Protein AF-A0A7R9M2R3-F1 (afdb_monomer_lite)

Foldseek 3Di:
DDDDVVVPDDPPNCVCLCVQVCVVVVHPCNVLSVLNVQLVVCCVVPVFSQPPHPAGDDDLDDPPDPDSLQFDWDADSVCNNDTDGCPCVCVVPVPVVVVVVVD

Sequence (103 aa):
MGCTAEMGICHASELEHVFGLPVLMHSDDMAFSESVVKMWTNFAKTGKPMDGTAFKWPRLIEAGVADPVSKIKEINPSTPDHIIEKLFAKTCDGFWRDYFNEI

InterPro domains:
  IPR002018 Carboxylesterase, type B [PF00135] (7-63)
  IPR029058 Alpha/Beta hydrolase fold [G3DSA:3.40.50.1820] (2-103)
  IPR029058 Alpha/Beta hydrolase fold [SSF53474] (6-101)

Secondary structure (DSSP, 8-state):
----GGG-SPTTTTHHHHTTHHHHHT-TTHHHHHHHHHHHHHHHHHS-TTTTSS-----S--TT-S-SGGG-EEE-TTSTT-EEESTTHHHIIIIIHHHHH--

Organism: NCBI:txid334625

Structure (mmCIF, N/CA/C/O backbone):
data_AF-A0A7R9M2R3-F1
#
_entry.id   AF-A0A7R9M2R3-F1
#
loop_
_atom_site.group_PDB
_atom_site.id
_atom_site.type_symbol
_atom_site.label_atom_id
_atom_site.label_alt_id
_atom_site.label_comp_id
_atom_site.label_asym_id
_atom_site.label_entity_id
_atom_site.label_seq_id
_atom_site.pdbx_PDB_ins_code
_atom_site.Cartn_x
_atom_site.Cartn_y
_atom_site.Cartn_z
_atom_site.occupancy
_atom_site.B_iso_or_equiv
_atom_site.auth_seq_id
_atom_site.auth_comp_id
_atom_site.auth_asym_id
_atom_site.auth_atom_id
_atom_site.pdbx_PDB_model_num
ATOM 1 N N . MET A 1 1 ? -11.401 0.914 -21.020 1.00 48.84 1 MET A N 1
ATOM 2 C CA . MET A 1 1 ? -11.941 0.981 -19.646 1.00 48.84 1 MET A CA 1
ATOM 3 C C . MET A 1 1 ? -10.745 1.250 -18.744 1.00 48.84 1 MET A C 1
ATOM 5 O O . MET A 1 1 ? -9.862 0.417 -18.722 1.00 48.84 1 MET A O 1
ATOM 9 N N . GLY A 1 2 ? -10.545 2.401 -18.118 1.00 67.12 2 GLY A N 1
ATOM 10 C CA . GLY A 1 2 ? -11.311 3.648 -18.086 1.00 67.12 2 GLY A CA 1
ATOM 11 C C . GLY A 1 2 ? -10.557 4.691 -17.255 1.00 67.12 2 GLY A C 1
ATOM 12 O O . GLY A 1 2 ? -11.165 5.352 -16.428 1.00 67.12 2 GLY A O 1
ATOM 13 N N . CYS A 1 3 ? -9.239 4.780 -17.447 1.00 62.56 3 CYS A N 1
ATOM 14 C CA . CYS A 1 3 ? -8.362 5.725 -16.774 1.00 62.56 3 CYS A CA 1
ATOM 15 C C . CYS A 1 3 ? -7.294 6.223 -17.748 1.00 62.56 3 CYS A C 1
ATOM 17 O O . CYS A 1 3 ? -6.557 5.413 -18.303 1.00 62.56 3 CYS A O 1
ATOM 19 N N . THR A 1 4 ? -7.246 7.529 -18.007 1.00 65.62 4 THR A N 1
ATOM 20 C CA . THR A 1 4 ? -6.143 8.169 -18.732 1.00 65.62 4 THR A CA 1
ATOM 21 C C . THR A 1 4 ? -5.079 8.589 -17.721 1.00 65.62 4 THR A C 1
ATOM 23 O O . THR A 1 4 ? -5.408 8.873 -16.570 1.00 65.62 4 THR A O 1
ATOM 26 N N . ALA A 1 5 ? -3.812 8.655 -18.141 1.00 62.09 5 ALA A N 1
ATOM 27 C CA . ALA A 1 5 ? -2.693 9.057 -17.279 1.00 62.09 5 ALA A CA 1
ATOM 28 C C . ALA A 1 5 ? -2.904 10.427 -16.591 1.00 62.09 5 ALA A C 1
ATOM 30 O O . ALA A 1 5 ? -2.319 10.703 -15.550 1.00 62.09 5 ALA A O 1
ATOM 31 N N . GLU A 1 6 ? -3.782 11.269 -17.140 1.00 67.44 6 GLU A N 1
ATOM 32 C CA . GLU A 1 6 ? -4.126 12.591 -16.606 1.00 67.44 6 GLU A CA 1
ATOM 33 C C . GLU A 1 6 ? -5.005 12.552 -15.343 1.00 67.44 6 GLU A C 1
ATOM 35 O O . GLU A 1 6 ? -5.083 13.548 -14.628 1.00 67.44 6 GLU A O 1
ATOM 40 N N . MET A 1 7 ? -5.656 11.423 -15.037 1.00 76.31 7 MET A N 1
ATOM 41 C CA . MET A 1 7 ? -6.524 11.283 -13.856 1.00 76.31 7 MET A CA 1
ATOM 42 C C . MET A 1 7 ? -5.781 10.800 -12.597 1.00 76.31 7 MET A C 1
ATOM 44 O O . MET A 1 7 ? -6.400 10.654 -11.543 1.00 76.31 7 MET A O 1
ATOM 48 N N . GLY A 1 8 ? -4.462 10.593 -12.682 1.00 82.00 8 GLY A N 1
ATOM 49 C CA . GLY A 1 8 ? -3.625 10.136 -11.571 1.00 82.00 8 GLY A CA 1
ATOM 50 C C . GLY A 1 8 ? -3.590 8.613 -11.403 1.00 82.00 8 GLY A C 1
ATOM 51 O O . GLY A 1 8 ? -3.741 7.864 -12.367 1.00 82.00 8 GLY A O 1
ATOM 52 N N . ILE A 1 9 ? -3.344 8.159 -10.167 1.00 84.62 9 ILE A N 1
ATOM 53 C CA . ILE A 1 9 ? -3.242 6.734 -9.812 1.00 84.62 9 ILE A CA 1
ATOM 54 C C . ILE A 1 9 ? -4.647 6.137 -9.753 1.00 84.62 9 ILE A C 1
ATOM 56 O O . ILE A 1 9 ? -5.478 6.545 -8.940 1.00 84.62 9 ILE A O 1
ATOM 60 N N . CYS A 1 10 ? -4.908 5.169 -10.622 1.00 85.38 10 CYS A N 1
ATOM 61 C CA . CYS A 1 10 ? -6.231 4.591 -10.773 1.00 85.38 10 CYS A CA 1
ATOM 62 C C . CYS A 1 10 ? -6.440 3.325 -9.957 1.00 85.38 10 CYS A C 1
ATOM 64 O O . CYS A 1 10 ? -5.507 2.681 -9.490 1.00 85.38 10 CYS A O 1
ATOM 66 N N . HIS A 1 11 ? -7.709 2.945 -9.814 1.00 88.25 11 HIS A N 1
ATOM 67 C CA . HIS A 1 11 ? -8.050 1.672 -9.205 1.00 88.25 11 HIS A CA 1
ATOM 68 C C . HIS A 1 11 ? -7.304 0.529 -9.904 1.00 88.25 11 HIS A C 1
ATOM 70 O O . HIS A 1 11 ? -7.327 0.444 -11.135 1.00 88.25 11 HIS A O 1
ATOM 76 N N . ALA A 1 12 ? -6.683 -0.337 -9.102 1.00 89.81 12 ALA A N 1
ATOM 77 C CA . ALA A 1 12 ? -5.925 -1.503 -9.536 1.00 89.81 12 ALA A CA 1
ATOM 78 C C . ALA A 1 12 ? -4.598 -1.211 -10.269 1.00 89.81 12 ALA A C 1
ATOM 80 O O . ALA A 1 12 ? -3.971 -2.150 -10.766 1.00 89.81 12 ALA A O 1
ATOM 81 N N . SER A 1 13 ? -4.121 0.040 -10.330 1.00 89.00 13 SER A N 1
ATOM 82 C CA . SER A 1 13 ? -2.805 0.341 -10.923 1.00 89.00 13 SER A CA 1
ATOM 83 C C . SER A 1 13 ? -1.640 -0.222 -10.102 1.00 89.00 13 SER A C 1
ATOM 85 O O . SER A 1 13 ? -0.530 -0.372 -10.597 1.00 89.00 13 SER A O 1
ATOM 87 N N . GLU A 1 14 ? -1.858 -0.563 -8.833 1.00 91.00 14 GLU A N 1
ATOM 88 C CA . GLU A 1 14 ? -0.847 -1.217 -8.007 1.00 91.00 14 GLU A CA 1
ATOM 89 C C . GLU A 1 14 ? -0.594 -2.675 -8.415 1.00 91.00 14 GLU A C 1
ATOM 91 O O . GLU A 1 14 ? 0.474 -3.208 -8.108 1.00 91.00 14 GLU A O 1
ATOM 96 N N . LEU A 1 15 ? -1.535 -3.332 -9.110 1.00 94.50 15 LEU A N 1
ATOM 97 C CA . LEU A 1 15 ? -1.431 -4.760 -9.429 1.00 94.50 15 LEU A CA 1
ATOM 98 C C . LEU A 1 15 ? -0.182 -5.072 -10.255 1.00 94.50 15 LEU A C 1
ATOM 100 O O . LEU A 1 15 ? 0.513 -6.043 -9.964 1.00 94.50 15 LEU A O 1
ATOM 104 N N . GLU A 1 16 ? 0.144 -4.242 -11.244 1.00 93.19 16 GLU A N 1
ATOM 105 C CA . GLU A 1 16 ? 1.338 -4.445 -12.073 1.00 93.19 16 GLU A CA 1
ATOM 106 C C . GLU A 1 16 ? 2.624 -4.443 -11.231 1.00 93.19 16 GLU A C 1
ATOM 108 O O . GLU A 1 16 ? 3.515 -5.261 -11.451 1.00 93.19 16 GLU A O 1
ATOM 113 N N . HIS A 1 17 ? 2.676 -3.607 -10.193 1.00 93.31 17 HIS A N 1
ATOM 114 C CA . HIS A 1 17 ? 3.811 -3.482 -9.288 1.00 93.31 17 HIS A CA 1
ATOM 115 C C . HIS A 1 17 ? 3.864 -4.614 -8.260 1.00 93.31 17 HIS A C 1
ATOM 117 O O . HIS A 1 17 ? 4.948 -5.132 -7.986 1.00 93.31 17 HIS A O 1
ATOM 123 N N . VAL A 1 18 ? 2.712 -5.022 -7.716 1.00 94.75 18 VAL A N 1
ATOM 124 C CA . VAL A 1 18 ? 2.593 -6.142 -6.765 1.00 94.75 18 VAL A CA 1
ATOM 125 C C . VAL A 1 18 ? 2.951 -7.474 -7.428 1.00 94.75 18 VAL A C 1
ATOM 127 O O . VAL A 1 18 ? 3.595 -8.313 -6.798 1.00 94.75 18 VAL A O 1
ATOM 130 N N . PHE A 1 19 ? 2.584 -7.662 -8.698 1.00 96.00 19 PHE A N 1
ATOM 131 C CA . PHE A 1 19 ? 2.891 -8.872 -9.468 1.00 96.00 19 PHE A CA 1
ATOM 132 C C . PHE A 1 19 ? 4.209 -8.797 -10.255 1.00 96.00 19 PHE A C 1
ATOM 134 O O . PHE A 1 19 ? 4.533 -9.729 -10.991 1.00 96.00 19 PHE A O 1
ATOM 141 N N . GLY A 1 20 ? 5.001 -7.735 -10.077 1.00 94.25 20 GLY A N 1
ATOM 142 C CA . GLY A 1 20 ? 6.362 -7.656 -10.612 1.00 94.25 20 GLY A CA 1
ATOM 143 C C . GLY A 1 20 ? 6.456 -7.429 -12.121 1.00 94.25 20 GLY A C 1
ATOM 144 O O . GLY A 1 20 ? 7.505 -7.701 -12.704 1.00 94.25 20 GLY A O 1
ATOM 145 N N . LEU A 1 21 ? 5.399 -6.946 -12.779 1.00 94.62 21 LEU A N 1
ATOM 146 C CA . LEU A 1 21 ? 5.406 -6.723 -14.227 1.00 94.62 21 LEU A CA 1
ATOM 147 C C . LEU A 1 21 ? 6.515 -5.738 -14.669 1.00 94.62 21 LEU A C 1
ATOM 149 O O . LEU A 1 21 ? 7.239 -6.082 -15.604 1.00 94.62 21 LEU A O 1
ATOM 153 N N . PRO A 1 22 ? 6.755 -4.599 -13.980 1.00 94.75 22 PRO A N 1
ATOM 154 C CA . PRO A 1 22 ? 7.901 -3.723 -14.253 1.00 94.75 22 PRO A CA 1
ATOM 155 C C . PRO A 1 22 ? 9.264 -4.424 -14.204 1.00 94.75 22 PRO A C 1
ATOM 157 O O . PRO A 1 22 ? 10.144 -4.127 -15.009 1.00 94.75 22 PRO A O 1
ATOM 160 N N . VAL A 1 23 ? 9.430 -5.393 -13.296 1.00 90.94 23 VAL A N 1
ATOM 161 C CA . VAL A 1 23 ? 10.663 -6.187 -13.167 1.00 90.94 23 VAL A CA 1
ATOM 162 C C . VAL A 1 23 ? 10.830 -7.126 -14.358 1.00 90.94 23 VAL A C 1
ATOM 164 O O . VAL A 1 23 ? 11.913 -7.210 -14.931 1.00 90.94 23 VAL A O 1
ATOM 167 N N . LEU A 1 24 ? 9.749 -7.795 -14.770 1.00 92.31 24 LEU A N 1
ATOM 168 C CA . LEU A 1 24 ? 9.746 -8.690 -15.933 1.00 92.31 24 LEU A CA 1
ATOM 169 C C . LEU A 1 24 ? 9.990 -7.945 -17.251 1.00 92.31 24 LEU A C 1
ATOM 171 O O . LEU A 1 24 ? 10.552 -8.514 -18.184 1.00 92.31 24 LEU A O 1
ATOM 175 N N . MET A 1 25 ? 9.546 -6.691 -17.334 1.00 93.88 25 MET A N 1
ATOM 176 C CA . MET A 1 25 ? 9.651 -5.862 -18.535 1.00 93.88 25 MET A CA 1
ATOM 177 C C . MET A 1 25 ? 10.871 -4.932 -18.541 1.00 93.88 25 MET A C 1
ATOM 179 O O . MET A 1 25 ? 11.086 -4.256 -19.544 1.00 93.88 25 MET A O 1
ATOM 183 N N . HIS A 1 26 ? 11.659 -4.896 -17.460 1.00 89.50 26 HIS A N 1
ATOM 184 C CA . HIS A 1 26 ? 12.755 -3.940 -17.268 1.00 89.50 26 HIS A CA 1
ATOM 185 C C . HIS A 1 26 ? 12.328 -2.481 -17.521 1.00 89.50 26 HIS A C 1
ATOM 187 O O . HIS A 1 26 ? 13.014 -1.744 -18.231 1.00 89.50 26 HIS A O 1
ATOM 193 N N . SER A 1 27 ? 11.176 -2.073 -16.981 1.00 91.94 27 SER A N 1
ATOM 194 C CA . SER A 1 27 ? 10.684 -0.698 -17.123 1.00 91.94 27 SER A CA 1
ATOM 195 C C . SER A 1 27 ? 11.318 0.255 -16.104 1.00 91.94 27 SER A C 1
ATOM 197 O O . SER A 1 27 ? 11.950 -0.171 -15.134 1.00 91.94 27 SER A O 1
ATOM 199 N N . ASP A 1 28 ? 11.103 1.557 -16.295 1.00 89.44 28 ASP A N 1
ATOM 200 C CA . ASP A 1 28 ? 11.589 2.601 -15.383 1.00 89.44 28 ASP A CA 1
ATOM 201 C C . ASP A 1 28 ? 11.042 2.442 -13.947 1.00 89.44 28 ASP A C 1
ATOM 203 O O . ASP A 1 28 ? 11.708 2.811 -12.979 1.00 89.44 28 ASP A O 1
ATOM 207 N N . ASP A 1 29 ? 9.885 1.792 -13.789 1.00 89.06 29 ASP A N 1
ATOM 208 C CA . ASP A 1 29 ? 9.246 1.525 -12.493 1.00 89.06 29 ASP A CA 1
ATOM 209 C C . ASP A 1 29 ? 9.764 0.253 -11.796 1.00 89.06 29 ASP A C 1
ATOM 211 O O . ASP A 1 29 ? 9.261 -0.140 -10.737 1.00 89.06 29 ASP A O 1
ATOM 215 N N . MET A 1 30 ? 10.783 -0.412 -12.354 1.00 92.75 30 MET A N 1
ATOM 216 C CA . MET A 1 30 ? 11.339 -1.657 -11.811 1.00 92.75 30 MET A CA 1
ATOM 217 C C . MET A 1 30 ? 11.746 -1.513 -10.341 1.00 92.75 30 MET A C 1
ATOM 219 O O . MET A 1 30 ? 11.333 -2.324 -9.515 1.00 92.75 30 MET A O 1
ATOM 223 N N . ALA A 1 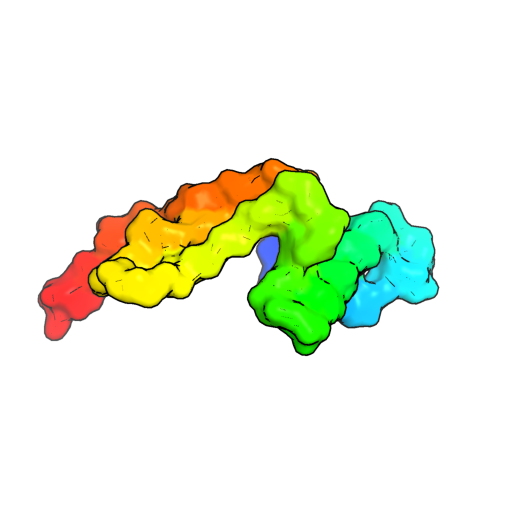31 ? 12.496 -0.464 -9.990 1.00 89.88 31 ALA A N 1
ATOM 224 C CA . ALA A 1 31 ? 12.963 -0.255 -8.617 1.00 89.88 31 ALA A CA 1
ATOM 225 C C . ALA A 1 31 ? 11.797 -0.074 -7.628 1.00 89.88 31 ALA A C 1
ATOM 227 O O . ALA A 1 31 ? 11.833 -0.572 -6.498 1.00 89.88 31 ALA A O 1
ATOM 228 N N . PHE A 1 32 ? 10.733 0.606 -8.063 1.00 88.50 32 PHE A N 1
ATOM 229 C CA . PHE A 1 32 ? 9.530 0.766 -7.259 1.00 88.50 32 PHE A CA 1
ATOM 230 C C . PHE A 1 32 ? 8.806 -0.577 -7.092 1.00 88.50 32 PHE A C 1
ATOM 232 O O . PHE A 1 32 ? 8.522 -0.979 -5.961 1.00 88.50 32 PHE A O 1
ATOM 239 N N . SER A 1 33 ? 8.601 -1.331 -8.174 1.00 92.38 33 SER A N 1
ATOM 240 C CA . SER A 1 33 ? 7.994 -2.667 -8.116 1.00 92.38 33 SER A CA 1
ATOM 241 C C . SER A 1 33 ? 8.783 -3.639 -7.229 1.00 92.38 33 SER A C 1
ATOM 243 O O . SER A 1 33 ? 8.184 -4.320 -6.396 1.00 92.38 33 SER A O 1
ATOM 245 N N . GLU A 1 34 ? 10.117 -3.655 -7.306 1.00 92.06 34 GLU A N 1
ATOM 246 C CA . GLU A 1 34 ? 10.966 -4.468 -6.422 1.00 92.06 34 GLU A CA 1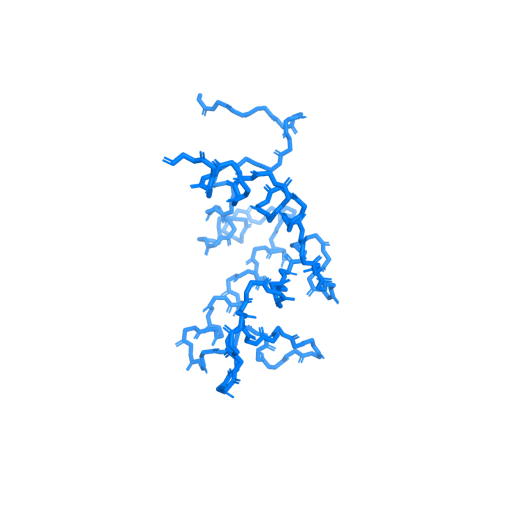
ATOM 247 C C . GLU A 1 34 ? 10.742 -4.131 -4.943 1.00 92.06 34 GLU A C 1
ATOM 249 O O . GLU A 1 34 ? 10.660 -5.029 -4.097 1.00 92.06 34 GLU A O 1
ATOM 254 N N . SER A 1 35 ? 10.601 -2.841 -4.620 1.00 89.38 35 SER A N 1
ATOM 255 C CA . SER A 1 35 ? 10.328 -2.390 -3.254 1.00 89.38 35 SER A CA 1
ATOM 256 C C . SER A 1 35 ? 8.963 -2.877 -2.750 1.00 89.38 35 SER A C 1
ATOM 258 O O . SER A 1 35 ? 8.867 -3.377 -1.624 1.00 89.38 35 SER A O 1
ATOM 260 N N . VAL A 1 36 ? 7.934 -2.837 -3.604 1.00 91.25 36 VAL A N 1
ATOM 261 C CA . VAL A 1 36 ? 6.576 -3.311 -3.301 1.00 91.25 36 VAL A CA 1
ATOM 262 C C . VAL A 1 36 ? 6.567 -4.827 -3.095 1.00 91.25 36 VAL A C 1
ATOM 264 O O . VAL A 1 36 ? 6.051 -5.310 -2.083 1.00 91.25 36 VAL A O 1
ATOM 267 N N . VAL A 1 37 ? 7.194 -5.590 -3.994 1.00 93.38 37 VAL A N 1
ATOM 268 C CA . VAL A 1 37 ? 7.305 -7.055 -3.880 1.00 93.38 37 VAL A CA 1
ATOM 269 C C . VAL A 1 37 ? 8.062 -7.446 -2.610 1.00 93.38 37 VAL A C 1
ATOM 271 O O . VAL A 1 37 ? 7.641 -8.356 -1.883 1.00 93.38 37 VAL A O 1
ATOM 274 N N . LYS A 1 38 ? 9.155 -6.744 -2.288 1.00 91.62 38 LYS A N 1
ATOM 275 C CA . LYS A 1 38 ? 9.915 -6.968 -1.053 1.00 91.62 38 LYS A CA 1
ATOM 276 C C . LYS A 1 38 ? 9.066 -6.689 0.186 1.00 91.62 38 LYS A C 1
ATOM 278 O O . LYS A 1 38 ? 9.083 -7.497 1.113 1.00 91.62 38 LYS A O 1
ATOM 283 N N . MET A 1 39 ? 8.301 -5.599 0.188 1.00 91.19 39 MET A N 1
ATOM 284 C CA . MET A 1 39 ? 7.402 -5.238 1.284 1.00 91.19 39 MET A CA 1
ATOM 285 C C . MET A 1 39 ? 6.347 -6.326 1.537 1.00 91.19 39 MET A C 1
ATOM 287 O O . MET A 1 39 ? 6.189 -6.785 2.673 1.00 91.19 39 MET A O 1
ATOM 291 N N . TRP A 1 40 ? 5.683 -6.803 0.480 1.00 93.94 40 TRP A N 1
ATOM 292 C CA . TRP A 1 40 ? 4.719 -7.907 0.568 1.00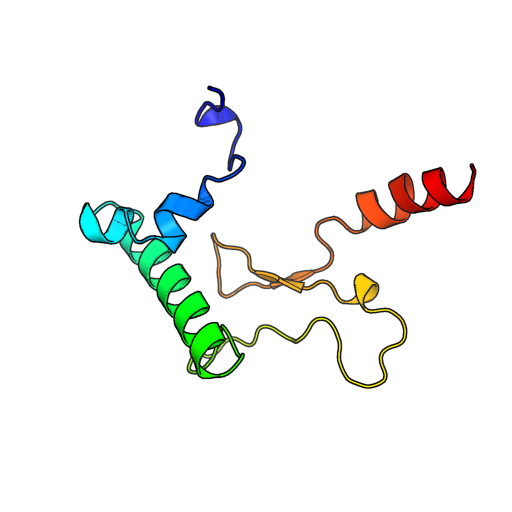 93.94 40 TRP A CA 1
ATOM 293 C C . TRP A 1 40 ? 5.364 -9.214 1.034 1.00 93.94 40 TRP A C 1
ATOM 295 O O . TRP A 1 40 ? 4.817 -9.912 1.889 1.00 93.94 40 TRP A O 1
ATOM 305 N N . THR A 1 41 ? 6.561 -9.522 0.535 1.00 94.81 41 THR A N 1
ATOM 306 C CA . THR A 1 41 ? 7.317 -10.721 0.924 1.00 94.81 41 THR A CA 1
ATOM 307 C C . THR A 1 41 ? 7.715 -10.684 2.399 1.00 94.81 41 THR A C 1
ATOM 309 O O . THR A 1 41 ? 7.587 -11.684 3.106 1.00 94.81 41 THR A O 1
ATOM 312 N N . ASN A 1 42 ? 8.185 -9.538 2.888 1.00 93.75 42 ASN A N 1
ATOM 313 C CA . ASN A 1 42 ? 8.516 -9.337 4.295 1.00 93.75 42 ASN A CA 1
ATOM 314 C C . ASN A 1 42 ? 7.279 -9.499 5.184 1.00 93.75 42 ASN A C 1
ATOM 316 O O . ASN A 1 42 ? 7.326 -10.221 6.182 1.00 93.75 42 ASN A O 1
ATOM 320 N N . PHE A 1 43 ? 6.153 -8.898 4.791 1.00 93.75 43 PHE A N 1
ATOM 321 C CA . PHE A 1 43 ? 4.892 -9.070 5.506 1.00 93.75 43 PHE A CA 1
ATOM 322 C C . PHE A 1 43 ? 4.466 -10.542 5.566 1.00 93.75 43 PHE A C 1
ATOM 324 O O . PHE A 1 43 ? 4.148 -11.032 6.647 1.00 93.75 43 PHE A O 1
ATOM 331 N N . ALA A 1 44 ? 4.545 -11.273 4.453 1.00 96.00 44 ALA A N 1
ATOM 332 C CA . ALA A 1 44 ? 4.227 -12.699 4.419 1.00 96.00 44 ALA A CA 1
ATOM 333 C C . ALA A 1 44 ? 5.145 -13.542 5.325 1.00 96.00 44 ALA A C 1
ATOM 335 O O . ALA A 1 44 ? 4.688 -14.500 5.946 1.00 96.00 44 ALA A O 1
ATOM 336 N N . LYS A 1 45 ? 6.434 -13.188 5.429 1.00 95.38 45 LYS A N 1
ATOM 337 C CA . LYS A 1 45 ? 7.416 -13.915 6.252 1.00 95.38 45 LYS A CA 1
ATOM 338 C C . LYS A 1 45 ? 7.280 -13.639 7.748 1.00 95.38 45 LYS A C 1
ATOM 340 O O . LYS A 1 45 ? 7.425 -14.563 8.545 1.00 95.38 45 LYS A O 1
ATOM 345 N N . THR A 1 46 ? 7.090 -12.379 8.142 1.00 93.06 46 THR A N 1
ATOM 346 C CA . THR A 1 46 ? 7.264 -11.952 9.546 1.00 93.06 46 THR A CA 1
ATOM 347 C C . THR A 1 46 ? 6.109 -11.123 10.102 1.00 93.06 46 THR A C 1
ATOM 349 O O . THR A 1 46 ? 6.132 -10.742 11.275 1.00 93.06 46 THR A O 1
ATOM 352 N N . GLY A 1 47 ? 5.106 -10.801 9.283 1.00 90.50 47 GLY A N 1
ATOM 353 C CA . GLY A 1 47 ? 4.051 -9.847 9.626 1.00 90.50 47 GLY A CA 1
ATOM 354 C C . GLY A 1 47 ? 4.542 -8.398 9.725 1.00 90.50 47 GLY A C 1
ATOM 355 O O . GLY A 1 47 ? 3.805 -7.541 10.212 1.00 90.50 47 GLY A O 1
ATOM 356 N N . LYS A 1 48 ? 5.782 -8.106 9.300 1.00 89.75 48 LYS A N 1
ATOM 357 C CA . LYS A 1 48 ? 6.392 -6.770 9.350 1.00 89.75 48 LYS A CA 1
ATOM 358 C C . LYS A 1 48 ? 6.843 -6.353 7.943 1.00 89.75 48 LYS A C 1
ATOM 360 O O . LYS A 1 48 ? 7.895 -6.794 7.496 1.00 89.75 48 LYS A O 1
ATOM 365 N N . PRO A 1 49 ? 6.095 -5.488 7.240 1.00 89.44 49 PRO A N 1
ATOM 366 C CA . PRO A 1 49 ? 6.376 -5.157 5.837 1.00 89.44 49 PRO A CA 1
ATOM 367 C C . PRO A 1 49 ? 7.738 -4.465 5.636 1.00 89.44 49 PRO A C 1
ATOM 369 O O . PRO A 1 49 ? 8.442 -4.725 4.664 1.00 89.44 49 PRO A O 1
ATOM 372 N N . MET A 1 50 ? 8.158 -3.644 6.603 1.00 87.06 50 MET A N 1
ATOM 373 C CA . MET A 1 50 ? 9.399 -2.857 6.542 1.00 87.06 50 MET A CA 1
ATOM 374 C C . MET A 1 50 ? 10.590 -3.521 7.256 1.00 87.06 50 MET A C 1
ATOM 376 O O . MET A 1 50 ? 11.553 -2.845 7.626 1.00 87.06 50 MET A O 1
ATOM 380 N N . ASP A 1 51 ? 10.529 -4.837 7.484 1.00 85.38 51 ASP A N 1
ATOM 381 C CA . ASP A 1 51 ? 11.593 -5.571 8.174 1.00 85.38 51 ASP A CA 1
ATOM 382 C C . ASP A 1 51 ? 12.932 -5.475 7.420 1.00 85.38 51 ASP A C 1
ATOM 384 O O . ASP A 1 51 ? 12.993 -5.611 6.193 1.00 85.38 51 ASP A O 1
ATOM 388 N N . GLY A 1 52 ? 14.010 -5.197 8.155 1.00 78.12 52 GLY A N 1
ATOM 389 C CA . GLY A 1 52 ? 15.340 -4.969 7.580 1.00 78.12 52 GLY A CA 1
ATOM 390 C C . GLY A 1 52 ? 15.534 -3.622 6.865 1.00 78.12 52 GLY A C 1
ATOM 391 O O . GLY A 1 5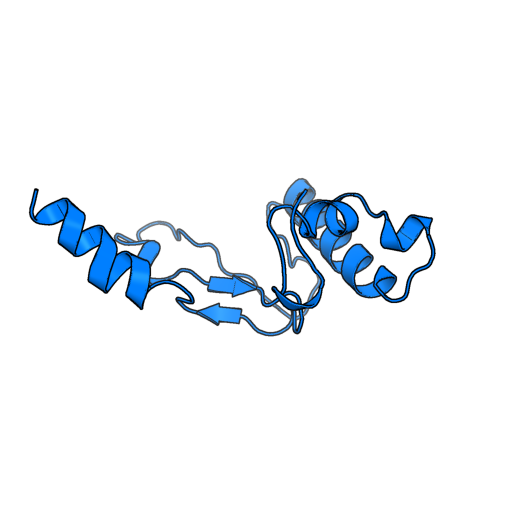2 ? 16.515 -3.467 6.140 1.00 78.12 52 GLY A O 1
ATOM 392 N N . THR A 1 53 ? 14.635 -2.650 7.049 1.00 78.88 53 THR A N 1
ATOM 393 C CA . THR A 1 53 ? 14.823 -1.262 6.583 1.00 78.88 53 THR A CA 1
ATOM 394 C C . THR A 1 53 ? 15.016 -0.302 7.764 1.00 78.88 53 THR A C 1
ATOM 396 O O . THR A 1 53 ? 14.675 -0.626 8.902 1.00 78.88 53 THR A O 1
ATOM 399 N N . ALA A 1 54 ? 15.564 0.892 7.510 1.00 78.00 54 ALA A N 1
ATOM 400 C CA . ALA A 1 54 ? 15.683 1.940 8.533 1.00 78.00 54 ALA A CA 1
ATOM 401 C C . ALA A 1 54 ? 14.318 2.525 8.950 1.00 78.00 54 ALA A C 1
ATOM 403 O O . ALA A 1 54 ? 14.200 3.160 9.998 1.00 78.00 54 ALA A O 1
ATOM 404 N N . PHE A 1 55 ? 13.288 2.299 8.137 1.00 76.62 55 PHE A N 1
ATOM 405 C CA . PHE A 1 55 ? 11.955 2.846 8.309 1.00 76.62 55 PHE A CA 1
ATOM 406 C C . PHE A 1 55 ? 11.021 1.836 8.983 1.00 76.62 55 PHE A C 1
ATOM 408 O O . PHE A 1 55 ? 11.100 0.631 8.753 1.00 76.62 55 PHE A O 1
ATOM 415 N N . LYS A 1 56 ? 10.111 2.316 9.833 1.00 80.06 56 LYS A N 1
ATOM 416 C CA . LYS A 1 56 ? 9.151 1.463 10.547 1.00 80.06 56 LYS A CA 1
ATOM 417 C C . LYS A 1 56 ? 7.734 1.873 10.189 1.00 80.06 56 LYS A C 1
ATOM 419 O O . LYS A 1 56 ? 7.322 2.974 10.529 1.00 80.06 56 LYS A O 1
ATOM 424 N N . TRP A 1 57 ? 6.974 0.954 9.597 1.00 81.69 57 TRP A N 1
ATOM 425 C CA . TRP A 1 57 ? 5.527 1.104 9.455 1.00 81.69 57 TRP A CA 1
ATOM 426 C C . TRP A 1 57 ? 4.849 0.618 10.747 1.00 81.69 57 TRP A C 1
ATOM 428 O O . TRP A 1 57 ? 4.908 -0.582 11.041 1.00 81.69 57 TRP A O 1
ATOM 438 N N . PRO A 1 58 ? 4.279 1.515 11.577 1.00 79.19 58 PRO A N 1
ATOM 439 C CA . PRO A 1 58 ? 3.639 1.107 12.820 1.00 79.19 58 PRO A CA 1
ATOM 440 C C . PRO A 1 58 ? 2.370 0.297 12.560 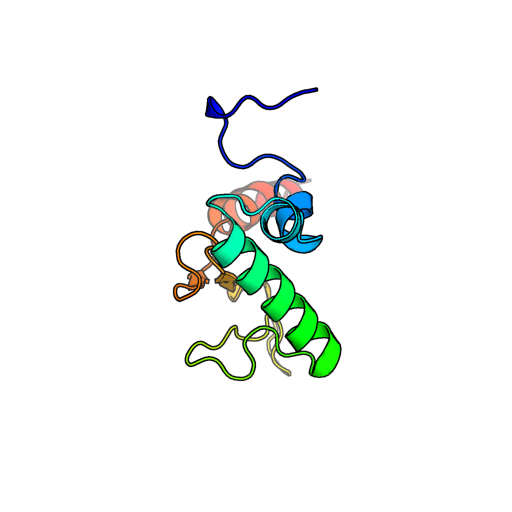1.00 79.19 58 PRO A C 1
ATOM 442 O O . PRO A 1 58 ? 1.689 0.469 11.551 1.00 79.19 58 PRO A O 1
ATOM 445 N N . ARG A 1 59 ? 2.033 -0.575 13.514 1.00 79.81 59 ARG A N 1
ATOM 446 C CA . ARG A 1 59 ? 0.760 -1.297 13.495 1.00 79.81 59 ARG A CA 1
ATOM 447 C C . ARG A 1 59 ? -0.396 -0.324 13.706 1.00 79.81 59 ARG A C 1
ATOM 449 O O . ARG A 1 59 ? -0.311 0.554 14.558 1.00 79.81 59 ARG A O 1
ATOM 456 N N . LEU A 1 60 ? -1.483 -0.545 12.969 1.00 75.06 60 LEU A N 1
ATOM 457 C CA . LEU A 1 60 ? -2.711 0.240 13.099 1.00 75.06 60 LEU A CA 1
ATOM 458 C C . LEU A 1 60 ? -3.358 0.059 14.481 1.00 75.06 60 LEU A C 1
ATOM 460 O O . LEU A 1 60 ? -3.763 1.027 15.116 1.00 75.06 60 LEU A O 1
ATOM 464 N N . ILE A 1 61 ? -3.415 -1.187 14.959 1.00 72.12 61 ILE A N 1
ATOM 465 C CA . ILE A 1 61 ? -3.926 -1.534 16.286 1.00 72.12 61 ILE A CA 1
ATOM 466 C C . ILE A 1 61 ? -2.743 -1.976 17.148 1.00 72.12 61 ILE A C 1
ATOM 468 O O . ILE A 1 61 ? -2.103 -2.996 16.877 1.00 72.12 61 ILE A O 1
ATOM 472 N N . GLU A 1 62 ? -2.465 -1.220 18.205 1.00 65.88 62 GLU A N 1
ATOM 473 C CA . GLU A 1 62 ? -1.638 -1.681 19.321 1.00 65.88 62 GLU A CA 1
ATOM 4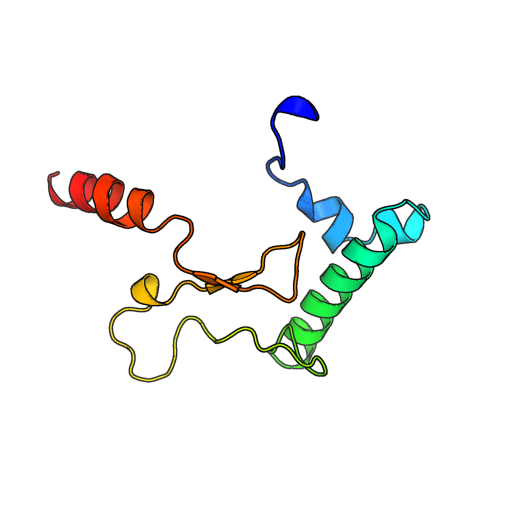74 C C . GLU A 1 62 ? -2.560 -2.217 20.422 1.00 65.88 62 GLU A C 1
ATOM 476 O O . GLU A 1 62 ? -3.658 -1.696 20.630 1.00 65.88 62 GLU A O 1
ATOM 481 N N . ALA A 1 63 ? -2.140 -3.277 21.120 1.00 57.41 63 ALA A N 1
ATOM 482 C CA . ALA A 1 63 ? -2.928 -3.853 22.206 1.00 57.41 63 ALA A CA 1
ATOM 483 C C . ALA A 1 63 ? -3.261 -2.770 23.251 1.00 57.41 63 ALA A C 1
ATOM 485 O O . ALA A 1 63 ? -2.357 -2.141 23.798 1.00 57.41 63 ALA A O 1
ATOM 486 N N . GLY A 1 64 ? -4.556 -2.550 23.505 1.00 58.31 64 GLY A N 1
ATOM 487 C CA . GLY A 1 64 ? -5.046 -1.545 24.456 1.00 58.31 64 GLY A CA 1
ATOM 488 C C . GLY A 1 64 ? -5.408 -0.173 23.866 1.00 58.31 64 GLY A C 1
ATOM 489 O O . GLY A 1 64 ? -5.743 0.726 24.632 1.00 58.31 64 GLY A O 1
ATOM 490 N N . VAL A 1 65 ? -5.373 0.019 22.540 1.00 60.47 65 VAL A N 1
ATOM 491 C CA . VAL A 1 65 ? -5.829 1.271 21.900 1.00 60.47 65 VAL A CA 1
ATOM 492 C C . VAL A 1 65 ? -7.321 1.189 21.558 1.00 60.47 65 VAL A C 1
ATOM 494 O O . VAL A 1 65 ? -7.728 0.346 20.765 1.00 60.47 65 VAL A O 1
ATOM 497 N N . ALA A 1 66 ? -8.123 2.078 22.155 1.00 57.03 66 ALA A N 1
ATOM 498 C CA . ALA A 1 66 ? -9.585 2.097 22.033 1.00 57.03 66 ALA A CA 1
ATOM 499 C C . ALA A 1 66 ? -10.115 2.633 20.686 1.00 57.03 66 ALA A C 1
ATOM 501 O O . ALA A 1 66 ? -11.240 2.312 20.320 1.00 57.03 66 ALA A O 1
ATOM 502 N N . ASP A 1 67 ? -9.320 3.414 19.943 1.00 62.47 67 ASP A N 1
ATOM 503 C CA . ASP A 1 67 ? -9.698 3.945 18.626 1.00 62.47 67 ASP A CA 1
ATOM 504 C C . ASP A 1 67 ? -8.534 3.844 17.617 1.00 62.47 67 ASP A C 1
ATOM 506 O O . ASP A 1 67 ? -7.610 4.671 17.637 1.00 62.47 67 ASP A O 1
ATOM 510 N N . PRO A 1 68 ? -8.557 2.841 16.724 1.00 61.16 68 PRO A N 1
ATOM 511 C CA . PRO A 1 68 ? -7.513 2.641 15.727 1.00 61.16 68 PRO A CA 1
ATOM 512 C C . PRO A 1 68 ? -7.572 3.611 14.540 1.00 61.16 68 PRO A C 1
ATOM 514 O O . PRO A 1 68 ? -6.560 3.782 13.857 1.00 61.16 68 PRO A O 1
ATOM 517 N N . VAL A 1 69 ? -8.697 4.292 14.302 1.00 59.84 69 VAL A N 1
ATOM 518 C CA . VAL A 1 69 ? -8.854 5.217 13.163 1.00 59.84 69 VAL A CA 1
ATOM 519 C C . VAL A 1 69 ? -8.018 6.481 13.376 1.00 59.84 69 VAL A C 1
ATOM 521 O O . VAL A 1 69 ? -7.379 6.988 12.451 1.00 59.84 69 VAL A O 1
ATOM 524 N N . SER A 1 70 ? -7.895 6.921 14.631 1.00 58.50 70 SER A N 1
ATOM 525 C CA . SER A 1 70 ? -7.051 8.054 15.033 1.00 58.50 70 SER A CA 1
ATOM 526 C C . SER A 1 70 ? -5.547 7.876 14.746 1.00 58.50 70 SER A C 1
ATOM 528 O O . SER A 1 70 ? -4.789 8.842 14.882 1.00 58.50 70 SER A O 1
ATOM 530 N N . LYS A 1 71 ? -5.107 6.677 14.338 1.00 64.12 71 LYS A N 1
ATOM 531 C CA . LYS A 1 71 ? -3.702 6.322 14.089 1.00 64.12 71 LYS A CA 1
ATOM 532 C C . LYS A 1 71 ? -3.439 5.769 12.684 1.00 64.12 71 LYS A C 1
ATOM 534 O O . LYS A 1 71 ? -2.389 5.159 12.485 1.00 64.12 71 LYS A O 1
ATOM 539 N N . ILE A 1 72 ? -4.337 5.965 11.712 1.00 69.38 72 ILE A N 1
ATOM 540 C CA . ILE A 1 72 ? -4.079 5.529 10.330 1.00 69.38 72 ILE A CA 1
ATOM 541 C C . ILE A 1 72 ? -2.806 6.210 9.808 1.00 69.38 72 ILE A C 1
ATOM 543 O O . ILE A 1 72 ? -2.720 7.437 9.708 1.00 69.38 72 ILE A O 1
ATOM 547 N N . LYS A 1 73 ? -1.811 5.369 9.522 1.00 74.94 73 LYS A N 1
ATOM 548 C CA . LYS A 1 73 ? -0.497 5.719 8.993 1.00 74.94 73 LYS A CA 1
ATOM 549 C C . LYS A 1 73 ? -0.309 4.945 7.699 1.00 74.94 73 LYS A C 1
ATOM 551 O O . LYS A 1 73 ? -0.239 3.716 7.723 1.00 74.94 73 LYS A O 1
ATOM 556 N N . GLU A 1 74 ? -0.261 5.661 6.592 1.00 78.56 74 GLU A N 1
ATOM 557 C CA . GLU A 1 74 ? -0.160 5.124 5.239 1.00 78.56 74 GLU A CA 1
ATOM 558 C C . GLU A 1 74 ? 1.258 5.352 4.712 1.00 78.56 74 GLU A C 1
ATOM 560 O O . GLU A 1 74 ? 1.916 6.328 5.074 1.00 78.56 74 GLU A O 1
ATOM 565 N N . ILE A 1 75 ? 1.757 4.447 3.873 1.00 73.00 75 ILE A N 1
ATOM 566 C CA . ILE A 1 75 ? 3.030 4.659 3.178 1.00 73.00 75 ILE A CA 1
ATOM 567 C C . ILE A 1 75 ? 2.755 5.484 1.928 1.00 73.00 75 ILE A C 1
ATOM 569 O O . ILE A 1 75 ? 1.848 5.155 1.165 1.00 73.00 75 ILE A O 1
ATOM 573 N N . ASN A 1 76 ? 3.564 6.518 1.692 1.00 75.00 76 ASN A N 1
ATOM 574 C CA . ASN A 1 76 ? 3.592 7.170 0.391 1.00 75.00 76 ASN A CA 1
ATOM 575 C C . ASN A 1 76 ? 4.407 6.308 -0.593 1.00 75.00 76 ASN A C 1
ATOM 577 O O . ASN A 1 76 ? 5.618 6.192 -0.409 1.00 75.00 76 ASN A O 1
ATOM 581 N N . PRO A 1 77 ? 3.808 5.718 -1.640 1.00 67.31 77 PRO A N 1
ATOM 582 C CA . PRO A 1 77 ? 4.552 4.899 -2.596 1.00 67.31 77 PRO A CA 1
ATOM 583 C C . PRO A 1 77 ? 5.615 5.692 -3.375 1.00 67.31 77 PRO A C 1
ATOM 585 O O . PRO A 1 77 ? 6.644 5.125 -3.729 1.00 67.31 77 PRO A O 1
ATOM 588 N N . SER A 1 78 ? 5.422 6.999 -3.585 1.00 67.56 78 SER A N 1
ATOM 589 C CA . SER A 1 78 ? 6.392 7.854 -4.287 1.00 67.56 78 SER A CA 1
ATOM 590 C C . SER A 1 78 ? 7.590 8.251 -3.416 1.00 67.56 78 SER A C 1
ATOM 592 O O . SER A 1 78 ? 8.637 8.626 -3.936 1.00 67.56 78 SER A O 1
ATOM 594 N N . THR A 1 79 ? 7.442 8.176 -2.091 1.00 67.88 79 THR A N 1
ATOM 595 C CA . THR A 1 79 ? 8.495 8.437 -1.097 1.00 67.88 79 THR A CA 1
ATOM 596 C C . THR A 1 79 ? 8.323 7.450 0.067 1.00 67.88 79 THR A C 1
ATOM 598 O O . THR A 1 79 ? 7.761 7.815 1.104 1.00 67.88 79 THR A O 1
ATOM 601 N N . PRO A 1 80 ? 8.728 6.177 -0.097 1.00 60.94 80 PRO A N 1
ATOM 602 C CA . PRO A 1 80 ? 8.431 5.103 0.862 1.00 60.94 80 PRO A CA 1
ATOM 603 C C . PRO A 1 80 ? 9.125 5.263 2.226 1.00 60.94 80 PRO A C 1
ATOM 605 O O . PRO A 1 80 ? 8.860 4.501 3.155 1.00 60.94 80 PRO A O 1
ATOM 608 N N . ASP A 1 81 ? 9.996 6.262 2.362 1.00 66.06 81 ASP A N 1
ATOM 609 C CA . ASP A 1 81 ? 10.588 6.752 3.607 1.00 66.06 81 ASP A CA 1
ATOM 610 C C . ASP A 1 81 ? 9.702 7.768 4.358 1.00 66.06 81 ASP A C 1
ATOM 612 O O . ASP A 1 81 ? 10.077 8.224 5.440 1.00 66.06 81 ASP A O 1
ATOM 616 N N . HIS A 1 82 ? 8.521 8.103 3.829 1.00 69.50 82 HIS A N 1
ATOM 617 C CA . HIS A 1 82 ? 7.568 9.025 4.440 1.00 69.50 82 HIS A CA 1
ATOM 618 C C . HIS A 1 82 ? 6.248 8.324 4.775 1.00 69.50 82 HIS A C 1
ATOM 620 O O . HIS A 1 82 ? 5.587 7.723 3.925 1.00 69.50 82 HIS A O 1
ATOM 626 N N . ILE A 1 83 ? 5.841 8.446 6.041 1.00 73.56 83 ILE A N 1
ATOM 627 C CA . ILE A 1 83 ? 4.497 8.082 6.492 1.00 73.56 83 ILE A CA 1
ATOM 628 C C . ILE A 1 83 ? 3.576 9.273 6.260 1.00 73.56 83 ILE A C 1
ATOM 630 O O . ILE A 1 83 ? 3.865 10.378 6.720 1.00 73.56 83 ILE A O 1
ATOM 634 N N . ILE A 1 84 ? 2.438 9.027 5.626 1.00 80.12 84 ILE A N 1
ATOM 635 C CA . ILE A 1 84 ? 1.317 9.957 5.600 1.00 80.12 84 ILE A CA 1
ATOM 636 C C . ILE A 1 84 ? 0.395 9.601 6.761 1.00 80.12 84 ILE A C 1
ATOM 638 O O . ILE A 1 84 ? -0.031 8.457 6.915 1.00 80.12 84 ILE A O 1
ATOM 642 N N . GLU A 1 85 ? 0.081 10.580 7.600 1.00 79.25 85 GLU A N 1
ATOM 643 C CA . GLU A 1 85 ? -0.868 10.393 8.692 1.00 79.25 85 GLU A CA 1
ATOM 644 C C . GLU A 1 85 ? -2.243 10.904 8.269 1.00 79.25 85 GLU A C 1
ATOM 646 O O . GLU A 1 85 ? -2.365 12.030 7.783 1.00 79.25 85 GLU A O 1
ATOM 651 N N . LYS A 1 86 ? -3.287 10.099 8.505 1.00 75.88 86 LYS A N 1
ATOM 652 C CA . LYS A 1 86 ? -4.689 10.539 8.421 1.00 75.88 86 LYS A CA 1
ATOM 653 C C . LYS A 1 86 ? -5.102 11.131 7.060 1.00 75.88 86 LYS A C 1
ATOM 655 O O . LYS A 1 86 ? -5.904 12.066 7.034 1.00 75.88 86 LYS A O 1
ATOM 660 N N . LEU A 1 87 ? -4.615 10.576 5.942 1.00 83.00 87 LEU A N 1
ATOM 661 C CA . LEU A 1 87 ? -4.836 11.124 4.592 1.00 83.00 87 LEU A CA 1
ATOM 662 C C . LEU A 1 87 ? -6.319 11.407 4.302 1.00 83.00 87 LEU A C 1
ATOM 664 O O . LEU A 1 87 ? -6.672 12.479 3.813 1.00 83.00 87 LEU A O 1
ATOM 668 N N . PHE A 1 88 ? -7.194 10.475 4.681 1.00 83.69 88 PHE A N 1
ATOM 669 C CA . PHE A 1 88 ? -8.635 10.584 4.453 1.00 83.69 88 PHE A CA 1
ATOM 670 C C . PHE A 1 88 ? -9.445 10.958 5.695 1.00 83.69 88 PHE A C 1
ATOM 672 O O . PHE A 1 88 ? -10.673 10.984 5.623 1.00 83.69 88 PHE A O 1
ATOM 679 N N . ALA A 1 89 ? -8.802 11.292 6.822 1.00 82.19 89 ALA A N 1
ATOM 680 C CA . ALA A 1 89 ? -9.520 11.493 8.080 1.00 82.19 89 ALA A CA 1
ATOM 681 C C . ALA A 1 89 ? -10.585 12.584 7.960 1.00 82.19 89 ALA A C 1
ATOM 683 O O . ALA A 1 89 ? -11.714 12.351 8.349 1.00 82.19 89 ALA A O 1
ATOM 684 N N . LYS A 1 90 ? -10.298 13.735 7.338 1.00 84.12 90 LYS A N 1
ATOM 685 C CA . LYS A 1 90 ? -11.309 14.798 7.179 1.00 84.12 90 LYS A CA 1
ATOM 686 C C . LYS A 1 90 ? -12.582 14.306 6.472 1.00 84.12 90 LYS A C 1
ATOM 688 O O . LYS A 1 90 ? -13.677 14.678 6.875 1.00 84.12 90 LYS A O 1
ATOM 693 N N . THR A 1 91 ? -12.436 13.475 5.442 1.00 88.56 91 THR A N 1
ATOM 694 C CA . THR A 1 91 ? -13.558 12.956 4.647 1.00 88.56 91 THR A CA 1
ATOM 695 C C . THR A 1 91 ? -14.287 11.823 5.367 1.00 88.56 91 THR A C 1
ATOM 697 O O . THR A 1 91 ? -15.516 11.803 5.400 1.00 88.56 91 THR A O 1
ATOM 700 N N . CYS A 1 92 ? -13.551 10.879 5.956 1.00 84.81 92 CYS A N 1
ATOM 701 C CA . CYS A 1 92 ? -14.140 9.765 6.699 1.00 84.81 92 CYS A CA 1
ATOM 702 C C . CYS A 1 92 ? -14.835 10.250 7.976 1.00 84.81 92 CYS A C 1
ATOM 704 O O . CYS A 1 92 ? -15.988 9.906 8.220 1.00 84.81 92 CYS A O 1
ATOM 706 N N . ASP A 1 93 ? -14.146 11.076 8.759 1.00 81.62 93 ASP A N 1
ATOM 707 C CA . ASP A 1 93 ? -14.519 11.424 10.126 1.00 81.62 93 ASP A CA 1
ATOM 708 C C . ASP A 1 93 ? -15.399 12.658 10.229 1.00 81.62 93 ASP A C 1
ATOM 710 O O . ASP A 1 93 ? -16.213 12.709 11.140 1.00 81.62 93 ASP A O 1
ATOM 714 N N . GLY A 1 94 ? -15.198 13.640 9.346 1.00 81.12 94 GLY A N 1
ATOM 715 C CA . GLY A 1 94 ? -15.902 14.926 9.374 1.00 81.12 94 GLY A CA 1
ATOM 716 C C . GLY A 1 94 ? -16.973 15.077 8.297 1.00 81.12 94 GLY A C 1
ATOM 717 O O . GLY A 1 94 ? -17.486 16.175 8.101 1.00 81.12 94 GLY A O 1
ATOM 718 N N . PHE A 1 95 ? -17.256 14.014 7.540 1.00 88.94 95 PHE A N 1
ATOM 719 C CA . PHE A 1 95 ? -18.377 13.993 6.605 1.00 88.94 95 PHE A CA 1
ATOM 720 C C . PHE A 1 95 ? -19.124 12.669 6.668 1.00 88.94 95 PHE A C 1
ATOM 722 O O . PHE A 1 95 ? -20.267 12.646 7.107 1.00 88.94 95 PHE A O 1
ATOM 729 N N . TRP A 1 96 ? -18.499 11.558 6.262 1.00 90.31 96 TRP A N 1
ATOM 730 C CA . TRP A 1 96 ? -19.232 10.295 6.135 1.00 90.31 96 TRP A CA 1
ATOM 731 C C . TRP A 1 96 ? -19.718 9.765 7.478 1.00 90.31 96 TRP A C 1
ATOM 733 O O . TRP A 1 96 ? -20.885 9.407 7.597 1.00 90.31 96 TRP A O 1
ATOM 743 N N . ARG A 1 97 ? -18.853 9.730 8.494 1.00 86.44 97 ARG A N 1
ATOM 744 C CA . ARG A 1 97 ? -19.244 9.250 9.821 1.00 86.44 97 ARG A CA 1
ATOM 745 C C . ARG A 1 97 ? -20.344 10.112 10.436 1.00 86.44 97 ARG A C 1
ATOM 747 O O . ARG A 1 97 ? -21.280 9.556 10.992 1.00 86.44 97 ARG A O 1
ATOM 754 N N . ASP A 1 98 ? -20.241 11.431 10.309 1.00 89.19 98 ASP A N 1
ATOM 755 C CA . ASP A 1 98 ? -21.264 12.353 10.807 1.00 89.19 98 ASP A CA 1
ATOM 756 C C . ASP A 1 98 ? -22.591 12.128 10.070 1.00 89.19 98 ASP A C 1
ATOM 758 O O . ASP A 1 98 ? -23.602 11.863 10.711 1.00 89.19 98 ASP A O 1
ATOM 762 N N . TYR A 1 99 ? -22.561 12.078 8.734 1.00 90.31 99 TYR A N 1
ATOM 763 C CA . TYR A 1 99 ? -23.730 11.790 7.900 1.00 90.31 99 TYR A CA 1
ATOM 764 C C . TYR A 1 99 ? -24.438 10.489 8.298 1.00 90.31 99 TYR A C 1
ATOM 766 O O . TYR A 1 99 ? -25.655 10.471 8.438 1.00 90.31 99 TYR A O 1
ATOM 774 N N . PHE A 1 100 ? -23.689 9.401 8.505 1.00 91.06 100 PHE A N 1
ATOM 775 C CA . PHE A 1 100 ? -24.261 8.103 8.875 1.00 91.06 100 PHE A CA 1
ATOM 776 C C . PHE A 1 100 ? -24.727 8.016 10.335 1.00 91.06 100 PHE A C 1
ATOM 778 O O . PHE A 1 100 ? -25.487 7.109 10.652 1.00 91.06 100 PHE A O 1
ATOM 785 N N . ASN A 1 101 ? -24.290 8.919 11.216 1.00 86.88 101 ASN A N 1
ATOM 786 C CA . ASN A 1 101 ? -24.790 9.000 12.592 1.00 86.88 101 ASN A CA 1
ATOM 787 C C . ASN A 1 101 ? -26.076 9.842 12.704 1.00 86.88 101 ASN A C 1
ATOM 789 O O . ASN A 1 101 ? -26.727 9.818 13.749 1.00 86.88 101 ASN A O 1
ATOM 793 N N . GLU A 1 102 ? -26.414 10.608 11.664 1.00 80.56 102 GLU A N 1
ATOM 794 C CA . GLU A 1 102 ? -27.602 11.469 11.598 1.00 80.56 102 GLU A CA 1
ATOM 795 C C . GLU A 1 102 ? -28.828 10.790 10.951 1.00 80.56 102 GLU A C 1
ATOM 797 O O . GLU A 1 102 ? -29.923 11.358 10.990 1.00 80.56 102 GLU A O 1
ATOM 802 N N . ILE A 1 103 ? -28.668 9.586 10.385 1.00 68.50 103 ILE A N 1
ATOM 803 C CA . ILE A 1 103 ? -29.736 8.745 9.801 1.00 68.50 103 ILE A CA 1
ATOM 804 C C . ILE A 1 103 ? -29.961 7.465 10.603 1.00 68.50 103 ILE A C 1
ATOM 806 O O . ILE A 1 103 ? -31.122 6.995 10.598 1.00 68.50 103 ILE A O 1
#

Radius of gyration: 16.89 Å; chains: 1; bounding box: 45×29×44 Å

pLDDT: mean 81.29, std 11.78, range [48.84, 96.0]